Protein AF-A0A0D0AQF5-F1 (afdb_monomer_lite)

pLDDT: mean 77.02, std 16.03, range [45.72, 94.88]

Radius of gyration: 22.04 Å; chains: 1; bounding box: 48×41×61 Å

Sequence (73 aa):
NQESTAPAMVRGLLTLNIVKPTRISSIEIELQGKATTSSFEVGVGARRIEVTEQHKAFSASTVFFQAELSPST

InterPro domains:
  IPR014752 Arrestin-like, C-terminal domain superfamily [G3DSA:2.60.40.640] (3-73)

Structure (mmCIF, N/CA/C/O backbone):
data_AF-A0A0D0AQF5-F1
#
_entry.id   AF-A0A0D0AQF5-F1
#
loop_
_atom_site.group_PDB
_atom_site.id
_atom_site.type_symbol
_atom_site.label_atom_id
_atom_site.label_alt_id
_atom_site.label_comp_id
_atom_site.label_asym_id
_atom_site.label_entity_id
_atom_site.label_seq_id
_atom_site.pdbx_PDB_ins_code
_atom_site.Cartn_x
_atom_site.Cartn_y
_atom_site.Cartn_z
_atom_site.occupancy
_atom_site.B_iso_or_equiv
_atom_site.auth_seq_id
_atom_site.auth_comp_id
_atom_site.auth_asym_id
_atom_site.auth_atom_id
_atom_site.pdbx_PDB_model_num
ATOM 1 N N . ASN A 1 1 ? 16.624 17.998 -31.456 1.00 45.72 1 ASN A N 1
ATOM 2 C CA . ASN A 1 1 ? 15.354 18.419 -30.825 1.00 45.72 1 ASN A CA 1
ATOM 3 C C . ASN A 1 1 ? 14.949 17.349 -29.836 1.00 45.72 1 ASN A C 1
ATOM 5 O O . ASN A 1 1 ? 14.441 16.319 -30.249 1.00 45.72 1 ASN A O 1
ATOM 9 N N . GLN A 1 2 ? 15.301 17.525 -28.567 1.00 56.59 2 GLN A N 1
ATOM 10 C CA . GLN A 1 2 ? 15.006 16.556 -27.517 1.00 56.59 2 GLN A CA 1
ATOM 11 C C . GLN A 1 2 ? 13.693 17.013 -26.876 1.00 56.59 2 GLN A C 1
ATOM 13 O O . GLN A 1 2 ? 13.685 17.975 -26.115 1.00 56.59 2 GLN A O 1
ATOM 18 N N . GLU A 1 3 ? 12.572 16.422 -27.291 1.00 60.50 3 GLU A N 1
ATOM 19 C CA . GLU A 1 3 ? 11.273 16.678 -26.665 1.00 60.50 3 GLU A CA 1
ATOM 20 C C . GLU A 1 3 ? 11.356 16.244 -25.198 1.00 60.50 3 GLU A C 1
ATOM 22 O O . GLU A 1 3 ? 11.469 15.057 -24.888 1.00 60.50 3 GLU A O 1
ATOM 27 N N . SER A 1 4 ? 11.341 17.208 -24.277 1.00 66.06 4 SER A N 1
ATOM 28 C CA . SER A 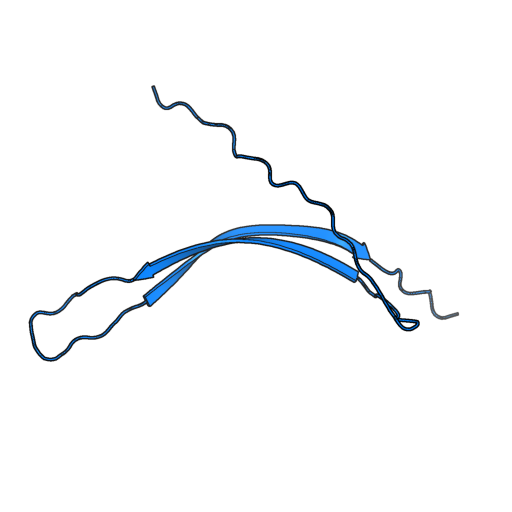1 4 ? 11.160 16.928 -22.857 1.00 66.06 4 SER A CA 1
ATOM 29 C C . SER A 1 4 ? 9.706 16.509 -22.652 1.00 66.06 4 SER A C 1
ATOM 31 O O . SER A 1 4 ? 8.836 17.353 -22.432 1.00 66.06 4 SER A O 1
ATOM 33 N N . THR A 1 5 ? 9.417 15.215 -22.787 1.00 73.81 5 THR A N 1
ATOM 34 C CA . THR A 1 5 ? 8.085 14.708 -22.455 1.00 73.81 5 THR A CA 1
ATOM 35 C C . THR A 1 5 ? 7.826 14.998 -20.977 1.00 73.81 5 THR A C 1
ATOM 37 O O . THR A 1 5 ? 8.678 14.730 -20.124 1.00 73.81 5 THR A O 1
ATOM 40 N N . ALA A 1 6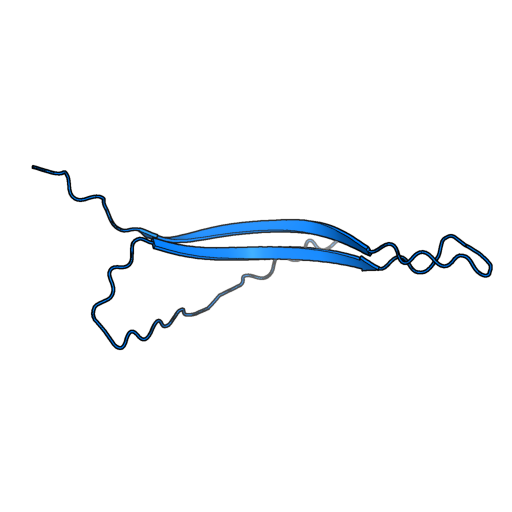 ? 6.683 15.607 -20.667 1.00 74.62 6 ALA A N 1
ATOM 41 C CA . ALA A 1 6 ? 6.315 15.860 -19.283 1.00 74.62 6 ALA A CA 1
ATOM 42 C C . ALA A 1 6 ? 6.166 14.511 -18.554 1.00 74.62 6 ALA A C 1
ATOM 44 O O . ALA A 1 6 ? 5.596 13.575 -19.125 1.00 74.62 6 ALA A O 1
ATOM 45 N N . PRO A 1 7 ? 6.672 14.372 -17.316 1.00 78.81 7 PRO A N 1
ATOM 46 C CA . PRO A 1 7 ? 6.543 13.126 -16.574 1.00 78.81 7 PRO A CA 1
ATOM 47 C C . PRO A 1 7 ? 5.064 12.757 -16.405 1.00 78.81 7 PRO A C 1
ATOM 49 O O . PRO A 1 7 ? 4.229 13.599 -16.067 1.00 78.81 7 PRO A O 1
ATOM 52 N N . ALA A 1 8 ? 4.737 11.486 -16.649 1.00 81.62 8 ALA A N 1
ATOM 53 C CA . ALA A 1 8 ? 3.379 10.988 -16.482 1.00 81.62 8 ALA A CA 1
ATOM 54 C C . ALA A 1 8 ? 2.975 11.030 -15.000 1.00 81.62 8 ALA A C 1
ATOM 56 O O . ALA A 1 8 ? 3.719 10.600 -14.118 1.00 81.62 8 ALA A O 1
ATOM 57 N N . MET A 1 9 ? 1.777 11.539 -14.723 1.00 83.81 9 MET A N 1
ATOM 58 C CA . MET A 1 9 ? 1.243 11.623 -13.367 1.00 83.81 9 MET A CA 1
ATOM 59 C C . MET A 1 9 ? 0.545 10.320 -12.979 1.00 83.81 9 MET A C 1
ATOM 61 O O . MET A 1 9 ? -0.389 9.884 -13.652 1.00 83.81 9 MET A O 1
ATOM 65 N N . VAL A 1 10 ? 0.948 9.740 -11.850 1.00 85.00 10 VAL A N 1
ATOM 66 C CA . VAL A 1 10 ? 0.275 8.584 -11.245 1.00 85.00 10 VAL A CA 1
ATOM 67 C C . VAL A 1 10 ? -0.877 9.082 -10.368 1.00 85.00 10 VAL A C 1
ATOM 69 O O . VAL A 1 10 ? -0.681 9.932 -9.503 1.00 85.00 10 VAL A O 1
ATOM 72 N N . ARG A 1 11 ? -2.089 8.565 -10.596 1.00 88.69 11 ARG A N 1
ATOM 73 C CA . ARG A 1 11 ? -3.299 8.863 -9.809 1.00 88.69 11 ARG A CA 1
ATOM 74 C C . ARG A 1 11 ? -3.989 7.558 -9.422 1.00 88.69 11 ARG A C 1
ATOM 76 O O . ARG A 1 11 ? -3.971 6.609 -10.199 1.00 88.69 11 ARG A O 1
ATOM 83 N N . GLY A 1 12 ? -4.624 7.518 -8.254 1.00 87.75 12 GLY A N 1
ATOM 84 C CA . GLY A 1 12 ? -5.359 6.347 -7.775 1.00 87.75 12 GLY A CA 1
ATOM 85 C C . GLY A 1 12 ? -6.271 6.677 -6.595 1.00 87.75 12 GLY A C 1
ATOM 86 O O . GLY A 1 12 ? -6.165 7.752 -6.009 1.00 87.75 12 GLY A O 1
ATOM 87 N N . LEU A 1 13 ? -7.170 5.748 -6.265 1.00 92.38 13 LEU A N 1
ATOM 88 C CA . LEU A 1 13 ? -8.046 5.812 -5.095 1.00 92.38 13 LEU A CA 1
ATOM 89 C C . LEU A 1 13 ? -7.647 4.702 -4.120 1.00 92.38 13 LEU A C 1
ATOM 91 O O . LEU A 1 13 ? -7.618 3.533 -4.500 1.00 92.38 13 LEU A O 1
ATOM 95 N N . LEU A 1 14 ? -7.362 5.062 -2.869 1.00 90.12 14 LEU A N 1
ATOM 96 C CA . LEU A 1 14 ? -7.132 4.099 -1.796 1.00 90.12 14 LEU A CA 1
ATOM 97 C C . LEU A 1 14 ? -8.454 3.819 -1.072 1.00 90.12 14 LEU A C 1
ATOM 99 O O . LEU A 1 14 ? -9.057 4.727 -0.504 1.00 90.12 14 LEU A O 1
ATOM 103 N N . THR A 1 15 ? -8.889 2.560 -1.059 1.00 93.44 15 THR A N 1
ATOM 104 C CA . THR A 1 15 ? -10.051 2.106 -0.281 1.00 93.44 15 THR A CA 1
ATOM 105 C C . THR A 1 15 ? -9.594 1.098 0.765 1.00 93.44 15 THR A C 1
ATOM 107 O O . THR A 1 15 ? -9.075 0.039 0.423 1.00 93.44 15 THR A O 1
ATOM 110 N N . LEU A 1 16 ? -9.794 1.424 2.044 1.00 91.50 16 LEU A N 1
ATOM 111 C CA . LEU A 1 16 ? -9.437 0.570 3.175 1.00 91.50 16 LEU A CA 1
ATOM 112 C C . LEU A 1 16 ? -10.710 0.064 3.861 1.00 91.50 16 LEU A C 1
ATOM 114 O O . LEU A 1 16 ? -11.444 0.840 4.465 1.00 91.50 16 LEU A O 1
ATOM 118 N N . ASN A 1 17 ? -10.954 -1.244 3.783 1.00 94.38 17 ASN A N 1
ATOM 119 C CA . ASN A 1 17 ? -12.090 -1.892 4.437 1.00 94.38 17 ASN A CA 1
ATOM 120 C C . ASN A 1 17 ? -11.632 -2.540 5.745 1.00 94.38 17 ASN A C 1
ATOM 122 O O . ASN A 1 17 ? -10.782 -3.430 5.733 1.00 94.38 17 ASN A O 1
ATOM 126 N N . ILE A 1 18 ? -12.205 -2.112 6.870 1.00 93.56 18 ILE A N 1
ATOM 127 C CA . ILE A 1 18 ? -11.808 -2.572 8.204 1.00 93.56 18 ILE A CA 1
ATOM 128 C C . ILE A 1 18 ? -12.996 -3.259 8.877 1.00 93.56 18 ILE A C 1
ATOM 130 O O . ILE A 1 18 ? -14.051 -2.662 9.056 1.00 93.56 18 ILE A O 1
ATOM 134 N N . VAL A 1 19 ? -12.811 -4.521 9.269 1.00 94.88 19 VAL A N 1
ATOM 135 C CA . VAL A 1 19 ? -13.880 -5.365 9.838 1.00 94.88 19 VAL A CA 1
ATOM 136 C C . VAL A 1 19 ? -14.072 -5.142 11.344 1.00 94.88 19 VAL A C 1
ATOM 138 O O . VAL A 1 19 ? -15.152 -5.375 11.877 1.00 94.88 19 VAL A O 1
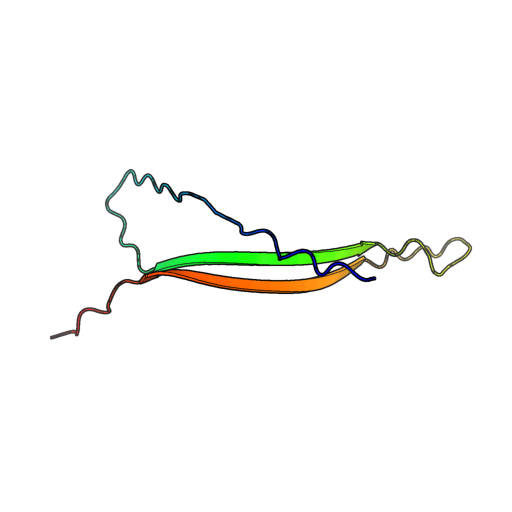ATOM 141 N N . LYS A 1 20 ? -13.032 -4.696 12.056 1.00 94.81 20 LYS A N 1
ATOM 142 C CA . LYS A 1 20 ? -13.056 -4.458 13.507 1.00 94.81 20 LYS A CA 1
ATOM 143 C C . LYS A 1 20 ? -12.535 -3.062 13.836 1.00 94.81 20 LYS A C 1
ATOM 145 O O . LYS A 1 20 ? -11.676 -2.575 13.104 1.00 94.81 20 LYS A O 1
ATOM 150 N N . PRO A 1 21 ? -12.961 -2.442 14.951 1.00 93.50 21 PRO A N 1
ATOM 151 C CA . PRO A 1 21 ? -12.387 -1.178 15.401 1.00 93.50 21 PRO A CA 1
ATOM 152 C C . PRO A 1 21 ? -10.859 -1.268 15.461 1.00 93.50 21 PRO A C 1
ATOM 154 O O . PRO A 1 21 ? -10.302 -2.029 16.250 1.00 93.50 21 PRO A O 1
ATOM 157 N N . THR A 1 22 ? -10.191 -0.529 14.578 1.00 93.50 22 THR A N 1
ATOM 158 C CA . THR A 1 22 ? -8.735 -0.545 14.429 1.00 93.50 22 THR A CA 1
ATOM 159 C C . THR A 1 22 ? -8.243 0.883 14.544 1.00 93.50 22 THR A C 1
ATOM 161 O O . THR A 1 22 ? -8.690 1.760 13.805 1.00 93.50 22 THR A O 1
ATOM 164 N N . ARG A 1 23 ? -7.334 1.128 15.489 1.00 91.75 23 ARG A N 1
ATOM 165 C CA . ARG A 1 23 ? -6.705 2.438 15.648 1.00 91.75 23 ARG A CA 1
ATOM 166 C C . ARG A 1 23 ? -5.630 2.585 14.578 1.00 91.75 23 ARG A C 1
ATOM 168 O O . ARG A 1 23 ? -4.642 1.861 14.599 1.00 91.75 23 ARG A O 1
ATOM 175 N N . ILE A 1 24 ? -5.832 3.513 13.654 1.00 92.62 24 ILE A N 1
ATOM 176 C CA . ILE A 1 24 ? -4.853 3.845 12.619 1.00 92.62 24 ILE A CA 1
ATOM 177 C C . ILE A 1 24 ? -4.009 5.005 13.145 1.00 92.62 24 ILE A C 1
ATOM 179 O O . ILE A 1 24 ? -4.562 5.982 13.645 1.00 92.62 24 ILE A O 1
ATOM 183 N N . SER A 1 25 ? -2.685 4.892 13.064 1.00 93.62 25 SER A N 1
ATOM 184 C CA . SER A 1 25 ? -1.754 5.970 13.422 1.00 93.62 25 SER A CA 1
ATOM 185 C C . SER A 1 25 ? -1.336 6.797 12.215 1.00 93.62 25 SER A C 1
ATOM 187 O O . SER A 1 25 ? -1.155 8.000 12.336 1.00 93.62 25 SER A O 1
ATOM 189 N N . SER A 1 26 ? -1.182 6.165 11.055 1.00 93.50 26 SER A N 1
ATOM 190 C CA . SER A 1 26 ? -0.841 6.838 9.810 1.00 93.50 26 SER A CA 1
ATOM 191 C C . SER A 1 26 ? -1.210 5.981 8.599 1.00 93.50 26 SER A C 1
ATOM 193 O O . SER A 1 26 ? -1.362 4.763 8.705 1.00 93.50 26 SER A O 1
ATOM 195 N N . ILE A 1 27 ? -1.378 6.630 7.451 1.00 94.44 27 ILE A N 1
ATOM 196 C CA . ILE A 1 27 ? -1.482 5.999 6.135 1.00 94.44 27 ILE A CA 1
ATOM 197 C C . ILE A 1 27 ? -0.492 6.736 5.238 1.00 94.44 27 ILE A C 1
ATOM 199 O O . ILE A 1 27 ? -0.685 7.915 4.949 1.00 94.44 27 ILE A O 1
ATOM 203 N N . GLU A 1 28 ? 0.560 6.048 4.805 1.00 94.75 28 GLU A N 1
ATOM 204 C CA . GLU A 1 28 ? 1.597 6.586 3.924 1.00 94.75 28 GLU A CA 1
ATOM 205 C C . GLU A 1 28 ? 1.627 5.798 2.613 1.00 94.75 28 GLU A C 1
ATOM 207 O O . GLU A 1 28 ? 1.486 4.574 2.603 1.00 94.75 28 GLU A O 1
ATOM 212 N N . ILE A 1 29 ? 1.790 6.510 1.500 1.00 92.38 29 ILE A N 1
ATOM 213 C CA . ILE A 1 29 ? 1.945 5.929 0.167 1.00 92.38 29 ILE A CA 1
ATOM 214 C C . ILE A 1 29 ? 3.315 6.326 -0.370 1.00 92.38 29 ILE A C 1
ATOM 216 O O . ILE A 1 29 ? 3.668 7.503 -0.358 1.00 92.38 29 ILE A O 1
ATOM 220 N N . GLU A 1 30 ? 4.062 5.350 -0.884 1.00 92.56 30 GLU A N 1
ATOM 221 C CA . GLU A 1 30 ? 5.375 5.558 -1.490 1.00 92.56 30 GLU A CA 1
ATOM 222 C C . GLU A 1 30 ? 5.384 5.109 -2.958 1.00 92.56 30 GLU A C 1
ATOM 224 O O . GLU A 1 30 ? 5.005 3.986 -3.294 1.00 92.56 30 GLU A O 1
ATOM 229 N N . LEU A 1 31 ? 5.865 5.985 -3.836 1.00 89.69 31 LEU A N 1
ATOM 230 C CA . LEU A 1 31 ? 6.182 5.705 -5.228 1.00 89.69 31 LEU A CA 1
ATOM 231 C C . LEU A 1 31 ? 7.692 5.475 -5.362 1.00 89.69 31 LEU A C 1
ATOM 233 O O . LEU A 1 31 ? 8.492 6.390 -5.160 1.00 89.69 31 LEU A O 1
ATOM 237 N N . GLN A 1 32 ? 8.078 4.255 -5.736 1.00 90.12 32 GLN A N 1
ATOM 238 C CA . GLN A 1 32 ? 9.476 3.867 -5.932 1.00 90.12 32 GLN A CA 1
ATOM 239 C C . GLN A 1 32 ? 9.744 3.499 -7.395 1.00 90.12 32 GLN A C 1
ATOM 241 O O . GLN A 1 32 ? 9.093 2.615 -7.947 1.00 90.12 32 GLN A O 1
ATOM 246 N N . GLY A 1 33 ? 10.754 4.122 -8.000 1.00 86.56 33 GLY A N 1
ATOM 247 C CA . GLY A 1 33 ? 11.337 3.673 -9.264 1.00 86.56 33 GLY A CA 1
ATOM 248 C C . GLY A 1 33 ? 12.574 2.832 -8.976 1.00 86.56 33 GLY A C 1
ATOM 249 O O . GLY A 1 33 ? 13.553 3.349 -8.437 1.00 86.56 33 GLY A O 1
ATOM 250 N N . LYS A 1 34 ? 12.537 1.541 -9.308 1.00 86.94 34 LYS A N 1
ATOM 251 C CA . LYS A 1 34 ? 13.669 0.618 -9.148 1.00 86.94 34 LYS A CA 1
ATOM 252 C C . LYS A 1 34 ? 14.159 0.185 -10.521 1.00 86.94 34 LYS A C 1
ATOM 254 O O . LYS A 1 34 ? 13.362 -0.264 -11.339 1.00 86.94 34 LYS A O 1
ATOM 259 N N . ALA A 1 35 ? 15.457 0.311 -10.748 1.00 81.50 35 ALA A N 1
ATOM 260 C CA . ALA A 1 35 ? 16.135 -0.272 -11.889 1.00 81.50 35 ALA A CA 1
ATOM 261 C C . ALA A 1 35 ? 16.912 -1.491 -11.391 1.00 81.50 35 ALA A C 1
ATOM 263 O O . ALA A 1 35 ? 17.742 -1.376 -10.489 1.00 81.50 35 ALA A O 1
ATOM 264 N N . THR A 1 36 ? 16.621 -2.655 -11.959 1.00 77.06 36 THR A N 1
ATOM 265 C CA . THR A 1 36 ? 17.403 -3.866 -11.718 1.00 77.06 36 THR A CA 1
ATOM 266 C C . THR A 1 36 ? 18.151 -4.174 -12.997 1.00 77.06 36 THR A C 1
ATOM 268 O O . THR A 1 36 ? 17.530 -4.435 -14.027 1.00 77.06 36 THR A O 1
ATOM 271 N N . THR A 1 37 ? 19.475 -4.130 -12.938 1.00 76.00 37 THR A N 1
ATOM 272 C CA . THR A 1 37 ? 20.328 -4.576 -14.034 1.00 76.00 37 THR A CA 1
ATOM 273 C C . THR A 1 37 ? 20.836 -5.965 -13.686 1.00 76.00 37 THR A C 1
ATOM 275 O O . THR A 1 37 ? 21.704 -6.130 -12.828 1.00 76.00 37 THR A O 1
ATOM 278 N N . SER A 1 38 ? 20.277 -6.985 -14.337 1.00 62.78 38 SER A N 1
ATOM 279 C CA . SER A 1 38 ? 20.922 -8.292 -14.399 1.00 62.78 38 SER A CA 1
ATOM 280 C C . SER A 1 38 ? 22.042 -8.197 -15.428 1.00 62.78 38 SER A C 1
ATOM 282 O O . SER A 1 38 ? 21.815 -8.161 -16.638 1.00 62.78 38 SER A O 1
ATOM 284 N N . SER A 1 39 ? 23.276 -8.087 -14.944 1.00 56.12 39 SER A N 1
ATOM 285 C CA . SER A 1 39 ? 24.431 -8.205 -15.826 1.00 56.12 39 SER A CA 1
ATOM 286 C C . SER A 1 39 ? 24.609 -9.680 -16.189 1.00 56.12 39 SER A C 1
ATOM 288 O O . SER A 1 39 ? 24.936 -10.518 -15.349 1.00 56.12 39 SER A O 1
ATOM 290 N N . PHE A 1 40 ? 24.349 -10.019 -17.449 1.00 56.09 40 PHE A N 1
ATOM 291 C CA . PHE A 1 40 ? 24.842 -11.261 -18.024 1.00 56.09 40 PHE A CA 1
ATOM 292 C C . PHE A 1 40 ? 26.339 -11.073 -18.325 1.00 56.09 40 PHE A C 1
ATOM 294 O O . PHE A 1 40 ? 26.714 -10.338 -19.231 1.00 56.09 40 PHE A O 1
ATOM 301 N N . GLU A 1 41 ? 27.155 -11.741 -17.509 1.00 53.66 41 GLU A N 1
ATOM 302 C CA . GLU A 1 41 ? 28.530 -12.199 -17.758 1.00 53.66 41 GLU A CA 1
ATOM 303 C C . GLU A 1 41 ? 29.666 -11.169 -17.937 1.00 53.66 41 GLU A C 1
ATOM 305 O O . GLU A 1 41 ? 29.910 -10.625 -19.010 1.00 53.66 41 GLU A O 1
ATOM 310 N N . VAL A 1 42 ? 30.530 -11.102 -16.915 1.00 52.94 42 VAL A N 1
ATOM 311 C CA . VAL A 1 42 ? 31.985 -10.968 -17.108 1.00 52.94 42 VAL A CA 1
ATOM 312 C C . VAL A 1 42 ? 32.619 -12.320 -16.757 1.00 52.94 42 VAL A C 1
ATOM 314 O O . VAL A 1 42 ? 32.979 -12.565 -15.609 1.00 52.94 42 VAL A O 1
ATOM 317 N N . GLY A 1 43 ? 32.717 -13.239 -17.725 1.00 49.69 43 GLY A N 1
ATOM 318 C CA . GLY A 1 43 ? 33.463 -14.491 -17.539 1.00 49.69 43 GLY A CA 1
ATOM 319 C C . GLY A 1 43 ? 33.185 -15.574 -18.585 1.00 49.69 43 GLY A C 1
ATOM 320 O O . GLY A 1 43 ? 32.108 -16.154 -18.614 1.00 49.69 43 GLY A O 1
ATOM 321 N N . VAL A 1 44 ? 34.189 -15.907 -19.402 1.00 47.41 44 VAL A N 1
ATOM 322 C CA . VAL A 1 44 ? 34.177 -17.091 -20.278 1.00 47.41 44 VAL A CA 1
ATOM 323 C C . VAL A 1 44 ? 34.521 -18.334 -19.439 1.00 47.41 44 VAL A C 1
ATOM 325 O O . VAL A 1 44 ? 35.620 -18.420 -18.892 1.00 47.41 44 VAL A O 1
ATOM 328 N N . GLY A 1 45 ? 33.612 -19.314 -19.348 1.00 56.03 45 GLY A N 1
ATOM 329 C CA . GLY A 1 45 ? 33.869 -20.647 -18.766 1.00 56.03 45 GLY A CA 1
ATOM 330 C C . GLY A 1 45 ? 33.237 -20.927 -17.389 1.00 56.03 45 GLY A C 1
ATOM 331 O O . GLY A 1 45 ? 32.384 -20.185 -16.918 1.00 56.03 45 GLY A O 1
ATOM 332 N N . ALA A 1 46 ? 33.640 -22.036 -16.744 1.00 51.84 46 ALA A N 1
ATOM 333 C CA . ALA A 1 46 ? 33.008 -22.695 -15.578 1.00 51.84 46 ALA A CA 1
ATOM 334 C C . ALA A 1 46 ? 32.946 -21.900 -14.245 1.00 51.84 46 ALA A C 1
ATOM 336 O O . ALA A 1 46 ? 32.778 -22.485 -13.177 1.00 51.84 46 ALA A O 1
ATOM 337 N N . ARG A 1 47 ? 33.082 -20.571 -14.281 1.00 55.88 47 ARG A N 1
ATOM 338 C CA . ARG A 1 47 ? 32.952 -19.657 -13.136 1.00 55.88 47 ARG A CA 1
ATOM 339 C C . ARG A 1 47 ? 31.936 -18.564 -13.468 1.00 55.88 47 ARG A C 1
ATOM 341 O O . ARG A 1 47 ? 32.2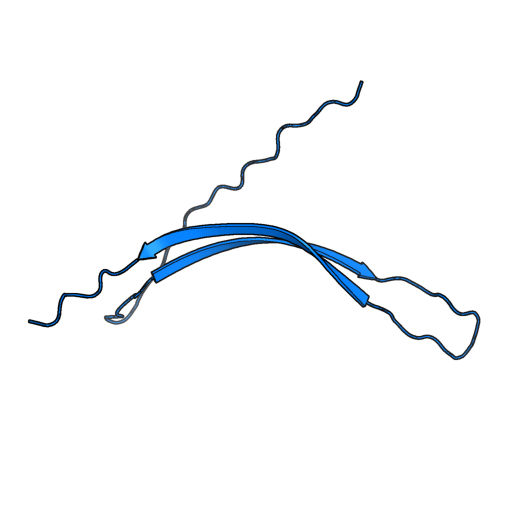85 -17.394 -13.573 1.00 55.88 47 ARG A O 1
ATOM 348 N N . ARG A 1 48 ? 30.677 -18.951 -13.677 1.00 55.84 48 ARG A N 1
ATOM 349 C CA . ARG A 1 48 ? 29.574 -17.993 -13.819 1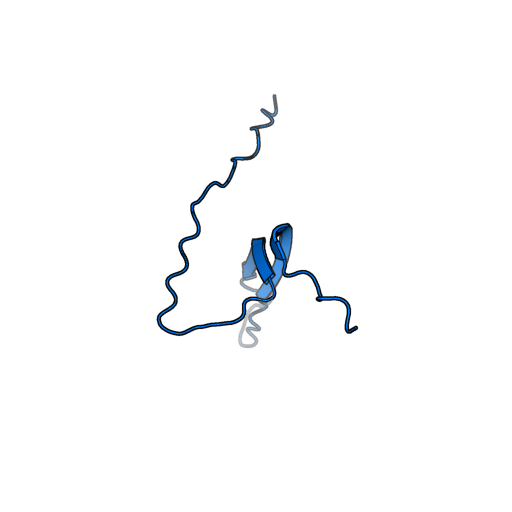.00 55.84 48 ARG A CA 1
ATOM 350 C C . ARG A 1 48 ? 29.186 -17.479 -12.435 1.00 55.84 48 ARG A C 1
ATOM 352 O O . ARG A 1 48 ? 28.735 -18.258 -11.602 1.00 55.84 48 ARG A O 1
ATOM 359 N N . ILE A 1 49 ? 29.386 -16.185 -12.197 1.00 57.62 49 ILE A N 1
ATOM 360 C CA . ILE A 1 49 ? 28.851 -15.466 -11.036 1.00 57.62 49 ILE A CA 1
ATOM 361 C C . ILE A 1 49 ? 27.762 -14.546 -11.578 1.00 57.62 49 ILE A C 1
ATOM 363 O O . ILE A 1 49 ? 28.040 -13.666 -12.389 1.00 57.62 49 ILE A O 1
ATOM 367 N N . GLU A 1 50 ? 26.519 -14.781 -11.172 1.00 55.22 50 GLU A N 1
ATOM 368 C CA . GLU A 1 50 ? 25.394 -13.913 -11.506 1.00 55.22 50 GLU A CA 1
ATOM 369 C C . GLU A 1 50 ? 25.440 -12.684 -10.590 1.00 55.22 50 GLU A C 1
ATOM 371 O O . GLU A 1 50 ? 25.264 -12.798 -9.376 1.00 55.22 50 GLU A O 1
ATOM 376 N N . VAL A 1 51 ? 25.731 -11.506 -11.152 1.00 58.19 51 VAL A N 1
ATOM 377 C CA . VAL A 1 51 ? 25.733 -10.239 -10.409 1.00 58.19 51 VAL A CA 1
ATOM 378 C C . VAL A 1 51 ? 24.443 -9.496 -10.735 1.00 58.19 51 VAL A C 1
ATOM 380 O O . VAL A 1 51 ? 24.247 -9.008 -11.852 1.00 58.19 51 VAL A O 1
ATOM 383 N N . THR A 1 52 ? 23.555 -9.432 -9.744 1.00 59.12 52 THR A N 1
ATOM 384 C CA . THR A 1 52 ? 22.349 -8.601 -9.787 1.00 59.12 52 THR A CA 1
ATOM 385 C C . THR A 1 52 ? 22.641 -7.286 -9.076 1.00 59.12 52 THR A C 1
ATOM 387 O O . THR A 1 52 ? 22.896 -7.281 -7.873 1.00 59.12 52 THR A O 1
ATOM 390 N N . GLU A 1 53 ? 22.590 -6.174 -9.806 1.00 61.16 53 GLU A N 1
ATOM 391 C CA . GLU A 1 53 ? 22.737 -4.832 -9.243 1.00 61.16 53 GLU A CA 1
ATOM 392 C C . GLU A 1 53 ? 21.368 -4.138 -9.228 1.00 61.16 53 GLU A C 1
ATOM 394 O O . GLU A 1 53 ? 20.679 -4.049 -10.249 1.00 61.16 53 GLU A O 1
ATOM 399 N N . GLN A 1 54 ? 20.939 -3.686 -8.049 1.00 65.88 54 GLN A N 1
ATOM 400 C CA . GLN A 1 54 ? 19.646 -3.036 -7.856 1.00 65.88 54 GLN A CA 1
ATOM 401 C C . GLN A 1 54 ? 19.853 -1.579 -7.441 1.00 65.88 54 GLN A C 1
ATOM 403 O O . GLN A 1 54 ? 20.410 -1.300 -6.382 1.00 65.88 54 GLN A O 1
ATOM 408 N N . HIS A 1 55 ? 19.336 -0.651 -8.242 1.00 72.31 55 HIS A N 1
ATOM 409 C CA . HIS A 1 55 ? 19.390 0.784 -7.983 1.00 72.31 55 HIS A CA 1
ATOM 410 C C . HIS A 1 55 ? 17.986 1.356 -7.759 1.00 72.31 55 HIS A C 1
ATOM 412 O O . HIS A 1 55 ? 17.064 1.130 -8.547 1.00 72.31 55 HIS A O 1
ATOM 418 N N . LYS A 1 56 ? 17.807 2.149 -6.695 1.00 73.12 56 LYS A N 1
ATOM 419 C CA . LYS A 1 56 ? 16.592 2.955 -6.494 1.00 73.12 56 LYS A CA 1
ATOM 420 C C . LYS A 1 56 ? 16.765 4.279 -7.247 1.00 73.12 56 LYS A C 1
ATOM 422 O O . LYS A 1 56 ? 17.467 5.166 -6.781 1.00 73.12 56 LYS A O 1
ATOM 427 N N . ALA A 1 57 ? 16.148 4.391 -8.418 1.00 78.06 57 ALA A N 1
ATOM 428 C CA . ALA A 1 57 ? 16.249 5.553 -9.301 1.00 78.06 57 ALA A CA 1
ATOM 429 C C . ALA A 1 57 ? 15.296 6.698 -8.909 1.00 78.06 57 ALA A C 1
ATOM 431 O O . ALA A 1 57 ? 15.535 7.847 -9.268 1.00 78.06 57 ALA A O 1
ATOM 432 N N . PHE A 1 58 ? 14.212 6.400 -8.183 1.00 82.88 58 PHE A N 1
ATOM 433 C CA . PHE A 1 58 ? 13.224 7.399 -7.772 1.00 82.88 58 PHE A CA 1
ATOM 434 C C . PHE A 1 58 ? 12.522 7.005 -6.465 1.00 82.88 58 PHE A C 1
ATOM 436 O O . PHE A 1 58 ? 12.263 5.823 -6.222 1.00 82.88 58 PHE A O 1
ATOM 443 N N . SER A 1 59 ? 12.201 7.998 -5.635 1.00 86.25 59 SER A N 1
ATOM 444 C CA . SER A 1 59 ? 11.457 7.842 -4.385 1.00 86.25 59 SER A CA 1
ATOM 445 C C . SER A 1 59 ? 10.613 9.086 -4.136 1.00 86.25 59 SER A C 1
ATOM 447 O O . SER A 1 59 ? 11.159 10.185 -4.078 1.00 86.25 59 SER A O 1
ATOM 449 N N . ALA A 1 60 ? 9.311 8.920 -3.938 1.00 88.94 60 ALA A N 1
ATOM 450 C CA . ALA A 1 60 ? 8.424 9.975 -3.460 1.00 88.94 60 ALA A CA 1
ATOM 451 C C . ALA A 1 60 ? 7.427 9.368 -2.477 1.00 88.94 60 ALA A C 1
ATOM 453 O O . ALA A 1 60 ? 6.854 8.324 -2.776 1.00 88.94 60 ALA A O 1
ATOM 454 N N . SER A 1 61 ? 7.210 9.999 -1.326 1.00 91.06 61 SER A N 1
ATOM 455 C CA . SER A 1 61 ? 6.202 9.556 -0.364 1.00 91.06 61 SER A CA 1
ATOM 456 C C . SER A 1 61 ? 5.207 10.661 -0.047 1.00 91.06 61 SER A C 1
ATOM 458 O O . SER A 1 61 ? 5.475 11.852 -0.220 1.00 91.06 61 SER A O 1
ATOM 460 N N . THR A 1 62 ? 4.013 10.253 0.365 1.00 91.19 62 THR A N 1
ATOM 461 C CA . THR A 1 62 ? 2.950 11.157 0.783 1.00 91.19 62 THR A CA 1
ATOM 462 C C . THR A 1 62 ? 2.147 10.520 1.910 1.00 91.19 62 THR A C 1
ATOM 464 O O . THR A 1 62 ? 1.786 9.342 1.863 1.00 91.19 62 THR A O 1
ATOM 467 N N . VAL A 1 63 ? 1.883 11.310 2.946 1.00 93.19 63 VAL A N 1
ATOM 468 C CA . VAL A 1 63 ? 1.088 10.894 4.098 1.00 93.19 63 VAL A CA 1
ATOM 469 C C . VAL A 1 63 ? -0.360 11.305 3.847 1.00 93.19 63 VAL A C 1
ATOM 471 O O . VAL A 1 63 ? -0.679 12.489 3.796 1.00 93.19 63 VAL A O 1
ATOM 474 N N . PHE A 1 64 ? -1.235 10.318 3.676 1.00 91.25 64 PHE A N 1
ATOM 475 C CA . PHE A 1 64 ? -2.673 10.504 3.453 1.00 91.25 64 PHE A CA 1
ATOM 476 C C . PHE A 1 64 ? -3.460 10.655 4.754 1.00 91.25 64 PHE A C 1
ATOM 478 O O . PHE A 1 64 ? -4.549 11.224 4.763 1.00 91.25 64 PHE A O 1
ATOM 485 N N . PHE A 1 65 ? -2.926 10.125 5.849 1.00 92.88 65 PHE A N 1
ATOM 486 C CA . PHE A 1 65 ? -3.516 10.237 7.174 1.00 92.88 65 PHE A CA 1
ATOM 487 C C . PHE A 1 65 ? -2.407 10.186 8.221 1.00 92.88 65 PHE A C 1
ATOM 489 O O . PHE A 1 65 ? -1.500 9.364 8.112 1.00 92.88 65 PHE A O 1
ATOM 496 N N . GLN A 1 66 ? -2.504 11.029 9.243 1.00 94.12 66 GLN A N 1
ATOM 497 C CA . GLN A 1 66 ? -1.651 11.005 10.425 1.00 94.12 66 GLN A CA 1
ATOM 498 C C . GLN A 1 66 ? -2.540 11.282 11.636 1.00 94.12 66 GLN A C 1
ATOM 500 O O . GLN A 1 66 ? -3.242 12.290 11.680 1.00 94.12 66 GLN A O 1
ATOM 505 N N . ALA A 1 67 ? -2.535 10.379 12.608 1.00 91.94 67 ALA A N 1
ATOM 506 C CA . ALA A 1 67 ? -3.211 10.593 13.872 1.00 91.94 67 ALA A CA 1
ATOM 507 C C . ALA A 1 67 ? -2.369 11.537 14.737 1.00 91.94 67 ALA A C 1
ATOM 509 O O . ALA A 1 67 ? -1.179 11.299 14.958 1.00 91.94 67 ALA A O 1
ATOM 510 N N . GLU A 1 68 ? -3.008 12.580 15.253 1.00 84.06 68 GLU A N 1
ATOM 511 C CA . GLU A 1 68 ? -2.456 13.427 16.306 1.00 84.06 68 GLU A CA 1
ATOM 512 C C . GLU A 1 68 ? -2.245 12.583 17.575 1.00 84.06 68 GLU A C 1
ATOM 514 O O . GLU A 1 68 ? -3.100 11.777 17.970 1.00 84.06 68 GLU A O 1
ATOM 519 N N . LEU A 1 69 ? -1.105 12.766 18.242 1.00 74.44 69 LEU A N 1
ATOM 520 C CA . LEU A 1 69 ? -0.946 12.301 19.616 1.00 74.44 69 LEU A CA 1
ATOM 521 C C . LEU A 1 69 ? -1.864 13.172 20.475 1.00 74.44 69 LEU A C 1
A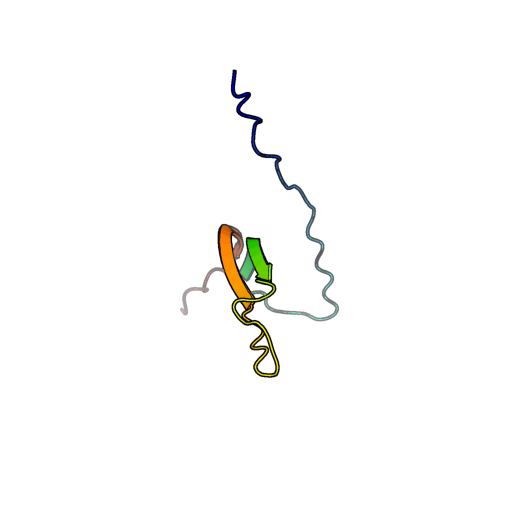TOM 523 O O . LEU A 1 69 ? -1.607 14.361 20.633 1.00 74.44 69 LEU A O 1
ATOM 527 N N . SER A 1 70 ? -2.943 12.602 21.020 1.00 63.69 70 SER A N 1
ATOM 528 C CA . SER A 1 70 ? -3.735 13.317 22.023 1.00 63.69 70 SER A CA 1
ATOM 529 C C . SER A 1 70 ? -2.785 13.760 23.141 1.00 63.69 70 SER A C 1
ATOM 531 O O . SER A 1 70 ? -2.096 12.883 23.678 1.00 63.69 70 SER A O 1
ATOM 533 N N . PRO A 1 71 ? -2.715 15.054 23.503 1.00 63.59 71 PRO A N 1
ATOM 534 C CA . PRO A 1 71 ? -1.899 15.471 24.630 1.00 63.59 71 PRO A CA 1
ATOM 535 C C . PRO A 1 71 ? -2.406 14.719 25.861 1.00 63.59 71 PRO A C 1
ATOM 537 O O . PRO A 1 71 ? -3.582 14.811 26.215 1.00 63.59 71 PRO A O 1
ATOM 540 N N . SER A 1 72 ? -1.537 13.904 26.460 1.00 58.31 72 SER A N 1
ATOM 541 C CA . SER A 1 72 ? -1.807 13.276 27.749 1.00 58.31 72 SER A CA 1
ATOM 542 C C . SER A 1 72 ? -2.067 14.400 28.746 1.00 58.31 72 SER A C 1
ATOM 544 O O . SER A 1 72 ? -1.166 15.199 29.002 1.00 58.31 72 SER A O 1
ATOM 546 N N . THR A 1 73 ? -3.313 14.504 29.207 1.00 47.19 73 THR A N 1
ATOM 547 C CA . THR A 1 73 ? -3.712 15.420 30.282 1.00 47.19 73 THR A CA 1
ATOM 548 C C . THR A 1 73 ? -3.257 14.860 31.620 1.00 47.19 73 THR A C 1
ATOM 550 O O . THR A 1 73 ? -3.322 13.618 31.771 1.00 47.19 73 THR A O 1
#

Secondary structure (DSSP, 8-state):
----PPPPPP--------SS-----EEEEEEEEEEEEEE--S-SSS----EEEEEEEEEEEEEEEE-------

Organism: NCBI:txid930992

Foldseek 3Di:
DDPPDDDDDDDDDDDDDDPDDDDDAWDKDKDWDKDWDFDDDPDDDDDDDTDIDIDTPDIDMDIPDHDDDDPDD